Protein AF-A0A8J8GGG6-F1 (afdb_monomer_lite)

Structure (mmCIF, N/CA/C/O backbone):
data_AF-A0A8J8GGG6-F1
#
_entry.id   AF-A0A8J8GGG6-F1
#
loop_
_atom_site.group_PDB
_atom_site.id
_atom_site.type_symbol
_atom_site.label_atom_id
_atom_site.label_alt_id
_atom_site.label_comp_id
_atom_site.label_asym_id
_atom_site.label_entity_id
_atom_site.label_seq_id
_atom_site.pdbx_PDB_ins_code
_atom_site.Cartn_x
_atom_site.Cartn_y
_atom_site.Cartn_z
_atom_site.occupancy
_atom_site.B_iso_or_equiv
_atom_site.auth_seq_id
_atom_site.auth_comp_id
_atom_site.auth_asym_id
_atom_site.auth_atom_id
_atom_site.pdbx_PDB_model_num
ATOM 1 N N . MET A 1 1 ? -9.433 -2.282 13.989 1.00 66.31 1 MET A N 1
ATOM 2 C CA . MET A 1 1 ? -10.758 -2.159 14.651 1.00 66.31 1 MET A CA 1
ATOM 3 C C . MET A 1 1 ? -11.960 -2.396 13.726 1.00 66.31 1 MET A C 1
ATOM 5 O O . MET A 1 1 ? -13.005 -2.768 14.240 1.00 66.31 1 MET A O 1
ATOM 9 N N . GLN A 1 2 ? -11.847 -2.208 12.404 1.00 80.94 2 GLN A N 1
ATOM 10 C CA . GLN A 1 2 ? -12.982 -2.264 11.463 1.0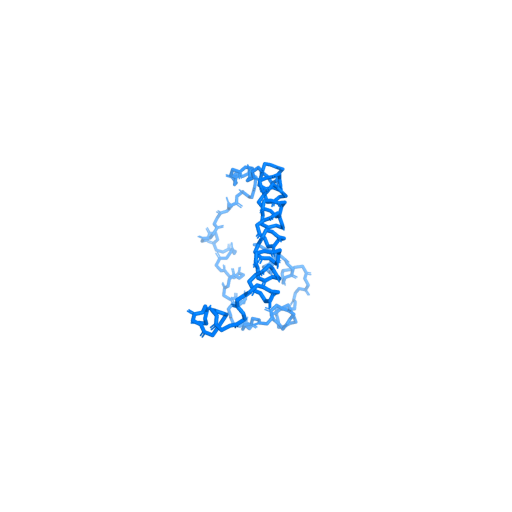0 80.94 2 GLN A CA 1
ATOM 11 C C . GLN A 1 2 ? -13.794 -3.574 11.511 1.00 80.94 2 GLN A C 1
ATOM 13 O O . GLN A 1 2 ? -15.004 -3.522 11.682 1.00 80.94 2 GLN A O 1
ATOM 18 N N . VAL A 1 3 ? -13.132 -4.738 11.485 1.00 84.69 3 VAL A N 1
ATOM 19 C CA . VAL A 1 3 ? -13.795 -6.060 11.539 1.00 84.69 3 VAL A CA 1
ATOM 20 C C . VAL A 1 3 ? -14.621 -6.258 12.819 1.00 84.69 3 VAL A C 1
ATOM 22 O O . VAL A 1 3 ? -15.724 -6.793 12.771 1.00 84.69 3 VAL A O 1
ATOM 25 N N . ILE A 1 4 ? -14.103 -5.817 13.971 1.00 83.50 4 ILE A N 1
ATOM 26 C CA . ILE A 1 4 ? -14.776 -5.956 15.274 1.00 83.50 4 ILE A CA 1
ATOM 27 C C . ILE A 1 4 ? -16.001 -5.033 15.337 1.00 83.50 4 ILE A C 1
ATOM 29 O O . ILE A 1 4 ? -17.076 -5.492 15.717 1.00 83.50 4 ILE A O 1
ATOM 33 N N . LYS A 1 5 ? -15.859 -3.771 14.904 1.00 83.19 5 LYS A N 1
ATOM 34 C CA . LYS A 1 5 ? -16.960 -2.793 14.851 1.00 83.19 5 LYS A CA 1
ATOM 35 C C . LYS A 1 5 ? -18.090 -3.263 13.932 1.00 83.19 5 LYS A C 1
ATOM 37 O O . LYS A 1 5 ? -19.230 -3.363 14.369 1.00 83.19 5 LYS A O 1
ATOM 42 N N . GLU A 1 6 ? -17.757 -3.674 12.710 1.00 85.38 6 GLU A N 1
ATOM 43 C CA . GLU A 1 6 ? -18.733 -4.158 11.726 1.00 85.38 6 GLU A CA 1
ATOM 44 C C . GLU A 1 6 ? -19.466 -5.421 12.212 1.00 85.38 6 GLU A C 1
ATOM 46 O O . GLU A 1 6 ? -20.678 -5.568 12.027 1.00 85.38 6 GLU A O 1
ATOM 51 N N . ALA A 1 7 ? -18.755 -6.335 12.881 1.00 86.81 7 ALA A N 1
ATOM 52 C CA . ALA A 1 7 ? -19.358 -7.529 13.466 1.00 86.81 7 ALA A CA 1
ATOM 53 C C . ALA A 1 7 ? -20.285 -7.215 14.653 1.00 86.81 7 ALA A C 1
ATOM 55 O O . ALA A 1 7 ? -21.279 -7.921 14.834 1.00 86.81 7 ALA A O 1
ATOM 56 N N . GLN A 1 8 ? -19.994 -6.168 15.435 1.00 82.06 8 GLN A N 1
ATOM 57 C CA . GLN A 1 8 ? -20.871 -5.688 16.508 1.00 82.06 8 GLN A CA 1
ATOM 58 C C . GLN A 1 8 ? -22.117 -4.972 15.967 1.00 82.06 8 GLN A C 1
ATOM 60 O O . GLN A 1 8 ? -23.205 -5.218 16.478 1.00 82.06 8 GLN A O 1
ATOM 65 N N . GLU A 1 9 ? -21.979 -4.150 14.923 1.00 84.25 9 GLU A N 1
ATOM 66 C CA . GLU A 1 9 ? -23.090 -3.429 14.277 1.00 84.25 9 GLU A CA 1
ATOM 67 C C . GLU A 1 9 ? -24.042 -4.376 13.536 1.00 84.25 9 GLU A C 1
ATOM 69 O O . GLU A 1 9 ? -25.261 -4.266 13.643 1.00 84.25 9 GLU A O 1
ATOM 74 N N . THR A 1 10 ? -23.492 -5.348 12.805 1.00 84.25 10 THR A N 1
ATOM 75 C CA . THR A 1 10 ? -24.290 -6.279 11.991 1.00 84.25 10 THR A CA 1
ATOM 76 C C . THR A 1 10 ? -24.857 -7.438 12.823 1.00 84.25 10 THR A C 1
ATOM 78 O O . THR A 1 10 ? -25.778 -8.127 12.385 1.00 84.25 10 THR A O 1
ATOM 81 N N . GLY A 1 11 ? -24.259 -7.742 13.982 1.00 81.62 11 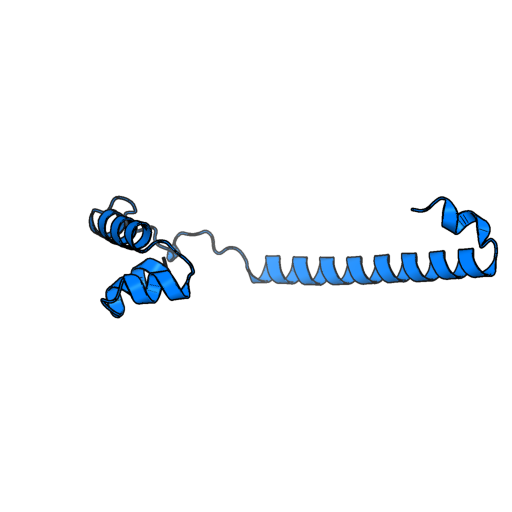GLY A N 1
ATOM 82 C CA . GLY A 1 11 ? -24.586 -8.914 14.808 1.00 81.62 11 GLY A CA 1
ATOM 83 C C . GLY A 1 11 ? -24.293 -10.273 14.147 1.00 81.62 11 GLY A C 1
ATOM 84 O O . GLY A 1 11 ? -24.575 -11.321 14.725 1.00 81.62 11 GLY A O 1
ATOM 85 N N . LYS A 1 12 ? -23.722 -10.286 12.933 1.00 88.69 12 LYS A N 1
ATOM 86 C CA . LYS A 1 12 ? -23.494 -11.482 12.101 1.00 88.69 12 LYS A CA 1
ATOM 87 C C . LYS A 1 12 ? -22.001 -11.765 11.929 1.00 88.69 12 LYS A C 1
ATOM 89 O O . LYS A 1 12 ? -21.423 -11.510 10.874 1.00 88.69 12 LYS A O 1
ATOM 94 N N . ILE A 1 13 ? -21.392 -12.359 12.954 1.00 89.69 13 ILE A N 1
ATOM 95 C CA . ILE A 1 13 ? -19.949 -12.668 13.011 1.00 89.69 13 ILE A CA 1
ATOM 96 C C . ILE A 1 13 ? -19.488 -13.494 11.802 1.00 89.69 13 ILE A C 1
ATOM 98 O O . ILE A 1 13 ? -18.492 -13.161 11.169 1.00 89.69 13 ILE A O 1
ATOM 102 N N . THR A 1 14 ? -20.228 -14.543 11.437 1.00 89.50 14 THR A N 1
ATOM 103 C CA . THR A 1 14 ? -19.864 -15.445 10.331 1.00 89.50 14 THR A CA 1
ATOM 104 C C . THR A 1 14 ? -19.857 -14.744 8.974 1.00 89.50 14 THR A C 1
ATOM 106 O O . THR A 1 14 ? -19.045 -15.076 8.115 1.00 89.50 14 THR A O 1
ATOM 109 N N . LEU A 1 15 ? -20.754 -13.775 8.772 1.00 91.06 15 LEU A N 1
ATOM 110 C CA . LEU A 1 15 ? -20.842 -13.024 7.522 1.00 91.06 15 LEU A CA 1
ATOM 111 C C . LEU A 1 15 ? -19.642 -12.089 7.366 1.00 91.06 15 LEU A C 1
ATOM 113 O O . LEU A 1 15 ? -19.001 -12.082 6.318 1.00 91.06 15 LEU A O 1
ATOM 117 N N . VAL A 1 16 ? -19.326 -11.346 8.427 1.00 91.50 16 VAL A N 1
ATOM 118 C CA . VAL A 1 16 ? -18.164 -10.454 8.457 1.00 91.50 16 VAL A CA 1
ATOM 119 C C . VAL A 1 16 ? -16.883 -11.272 8.302 1.00 91.50 16 VAL A C 1
ATOM 121 O O . VAL A 1 16 ? -16.070 -10.970 7.440 1.00 91.50 16 VAL A O 1
ATOM 124 N N . ALA A 1 17 ? -16.742 -12.381 9.030 1.00 91.19 17 ALA A N 1
ATOM 125 C CA . ALA A 1 17 ? -15.591 -13.269 8.902 1.00 91.19 17 ALA A CA 1
ATOM 126 C C . ALA A 1 17 ? -15.382 -13.750 7.454 1.00 91.19 17 ALA A C 1
ATOM 128 O O . ALA A 1 17 ? -14.276 -13.648 6.942 1.00 91.19 17 ALA A O 1
ATOM 129 N N . ARG A 1 18 ? -16.444 -14.168 6.751 1.00 92.25 18 ARG A N 1
ATOM 130 C CA . ARG A 1 18 ? -16.354 -14.560 5.332 1.00 92.25 18 ARG A CA 1
ATOM 131 C C . ARG A 1 18 ? -15.919 -13.414 4.418 1.00 92.25 18 ARG A C 1
ATOM 133 O O . ARG A 1 18 ? -15.121 -13.652 3.524 1.00 92.25 18 ARG A O 1
ATOM 140 N N . ARG A 1 19 ? -16.418 -12.192 4.639 1.00 90.88 19 ARG A N 1
ATOM 141 C CA . ARG A 1 19 ? -16.066 -11.017 3.820 1.00 90.88 19 ARG A CA 1
ATOM 142 C C . ARG A 1 19 ? -14.579 -10.676 3.899 1.00 90.88 19 ARG A C 1
ATOM 144 O O . ARG A 1 19 ? -14.005 -10.268 2.901 1.00 90.88 19 ARG A O 1
ATOM 151 N N . TYR A 1 20 ? -13.987 -10.832 5.078 1.00 89.62 20 TYR A N 1
ATOM 152 C CA . TYR A 1 20 ? -12.568 -10.564 5.310 1.00 89.62 20 TYR A CA 1
ATOM 153 C C . TYR A 1 20 ? -11.695 -11.828 5.205 1.00 89.62 20 TYR A C 1
ATOM 155 O O . TYR A 1 20 ? -10.526 -11.774 5.566 1.00 89.62 20 TYR A O 1
ATOM 163 N N . GLU A 1 21 ? -12.253 -12.961 4.754 1.00 91.56 21 GLU A N 1
ATOM 164 C CA . GLU A 1 21 ? -11.559 -14.259 4.655 1.00 91.56 21 GLU A CA 1
ATOM 165 C C . GLU A 1 21 ? -10.937 -14.739 5.983 1.00 91.56 21 GLU A C 1
ATOM 167 O O . GLU A 1 21 ? -9.895 -15.388 6.039 1.00 91.56 21 GLU A O 1
ATOM 172 N N . LEU A 1 22 ? -11.607 -14.432 7.093 1.00 91.56 22 LEU A N 1
ATOM 173 C CA . LEU A 1 22 ? -11.187 -14.763 8.449 1.00 91.56 22 LEU A CA 1
ATOM 174 C C . LEU A 1 22 ? -11.950 -15.966 9.005 1.00 91.56 22 LEU A C 1
ATOM 176 O O . LEU A 1 22 ? -13.098 -16.244 8.654 1.00 91.56 22 LEU A O 1
ATOM 180 N N . ASN A 1 23 ? -11.340 -16.642 9.979 1.00 91.50 23 ASN A N 1
ATOM 181 C CA . ASN A 1 23 ? -12.021 -17.676 10.749 1.00 91.50 23 ASN A CA 1
ATOM 182 C C . ASN A 1 23 ? -13.059 -17.037 11.707 1.00 91.50 23 ASN A C 1
ATOM 184 O O . ASN A 1 23 ? -12.678 -16.211 12.543 1.00 91.50 23 ASN A O 1
ATOM 188 N N . PRO A 1 24 ? -14.348 -17.434 11.669 1.00 90.38 24 PRO A N 1
ATOM 189 C CA . PRO A 1 24 ? -15.382 -16.893 12.558 1.00 90.38 24 PRO A CA 1
ATOM 190 C C . PRO A 1 24 ? -15.056 -17.003 14.054 1.00 90.38 24 PRO A C 1
ATOM 192 O O . PRO A 1 24 ? -15.400 -16.104 14.822 1.00 90.38 24 PRO A O 1
ATOM 195 N N . ASN A 1 25 ? -14.348 -18.059 14.470 1.00 92.25 25 ASN A N 1
ATOM 196 C CA . ASN A 1 25 ? -13.943 -18.251 15.865 1.00 92.25 25 ASN A CA 1
ATOM 197 C C . ASN A 1 25 ? -12.925 -17.194 16.315 1.00 92.25 25 ASN A C 1
ATOM 199 O O . ASN A 1 25 ? -12.967 -16.751 17.462 1.00 92.25 25 ASN A O 1
ATOM 203 N N . MET A 1 26 ? -12.047 -16.752 15.407 1.00 91.50 26 MET A N 1
ATOM 204 C CA . MET A 1 26 ? -11.091 -15.673 15.673 1.00 91.50 26 MET A CA 1
ATOM 205 C C . MET A 1 26 ? -11.820 -14.349 15.881 1.00 91.50 26 MET A C 1
ATOM 207 O O . MET A 1 26 ? -11.574 -13.662 16.867 1.00 91.50 26 MET A O 1
ATOM 211 N N . VAL A 1 27 ? -12.782 -14.033 15.009 1.00 89.12 27 VAL A N 1
ATOM 212 C CA . VAL A 1 27 ? -13.578 -12.803 15.119 1.00 89.12 27 VAL A CA 1
ATOM 213 C C . VAL A 1 27 ? -14.396 -12.797 16.415 1.00 89.12 27 VAL A C 1
ATOM 215 O O . VAL A 1 27 ? -14.400 -11.800 17.133 1.00 89.12 27 VAL A O 1
ATOM 218 N N . GLY A 1 28 ? -15.028 -13.921 16.771 1.00 88.50 28 GLY A N 1
ATOM 219 C CA . GLY A 1 28 ? -15.757 -14.059 18.035 1.00 88.50 28 GLY A CA 1
ATOM 220 C C . GLY A 1 28 ? -14.864 -13.888 19.268 1.00 88.50 28 GLY A C 1
ATOM 221 O O . GLY A 1 28 ? -15.246 -13.203 20.220 1.00 88.50 28 GLY A O 1
ATOM 222 N N . ARG A 1 29 ? -13.651 -14.454 19.234 1.00 89.88 29 ARG A N 1
ATOM 223 C CA . ARG A 1 29 ? -12.647 -14.264 20.286 1.00 89.88 29 ARG A CA 1
ATOM 224 C C . ARG A 1 29 ? -12.227 -12.798 20.405 1.00 89.88 29 ARG A C 1
ATOM 226 O O . ARG A 1 29 ? -12.246 -12.273 21.513 1.00 89.88 29 ARG A O 1
ATOM 233 N N . TRP A 1 30 ? -11.926 -12.129 19.295 1.00 89.00 30 TRP A N 1
ATOM 234 C CA . TRP A 1 30 ? -11.527 -10.720 19.298 1.00 89.00 30 TRP A CA 1
ATOM 235 C C . TRP A 1 30 ? -12.628 -9.788 19.797 1.00 89.00 30 TRP A C 1
ATOM 237 O O . TRP A 1 30 ? -12.333 -8.845 20.521 1.00 89.00 30 TRP A O 1
ATOM 247 N N . ILE A 1 31 ? -13.898 -10.059 19.475 1.00 86.12 31 ILE A N 1
ATOM 248 C CA . ILE A 1 31 ? -15.033 -9.300 20.025 1.00 86.12 31 ILE A CA 1
ATOM 249 C C . ILE A 1 31 ? -15.097 -9.453 21.549 1.00 86.12 31 ILE A C 1
ATOM 251 O O . ILE A 1 31 ? -15.335 -8.469 22.246 1.00 86.12 31 ILE A O 1
ATOM 255 N N . ARG A 1 32 ? -14.888 -10.668 22.077 1.00 87.00 32 ARG A N 1
ATOM 256 C CA . ARG A 1 32 ? -14.858 -10.909 23.527 1.00 87.00 32 ARG A CA 1
ATOM 257 C C . ARG A 1 32 ? -13.682 -10.186 24.180 1.00 87.00 32 ARG A C 1
ATOM 259 O O . ARG A 1 32 ? -13.893 -9.419 25.104 1.00 87.00 32 ARG A O 1
ATOM 266 N N . GLU A 1 33 ? -12.475 -10.360 23.652 1.00 84.75 33 GLU A N 1
ATOM 267 C CA . GLU A 1 33 ? -11.270 -9.705 24.176 1.00 84.75 33 GLU A CA 1
ATOM 268 C C . GLU A 1 33 ? -11.349 -8.167 24.076 1.00 84.75 33 GLU A C 1
ATOM 270 O O . GLU A 1 33 ? -10.807 -7.465 24.927 1.00 84.75 33 GLU A O 1
ATOM 275 N N . TYR A 1 34 ? -12.065 -7.634 23.081 1.00 82.12 34 TYR A N 1
ATOM 276 C CA . TYR A 1 34 ? -12.358 -6.205 22.969 1.00 82.12 34 TYR A CA 1
ATOM 277 C C . TYR A 1 34 ? -13.353 -5.724 24.039 1.00 82.12 34 TYR A C 1
ATOM 279 O O . TYR A 1 34 ? -13.117 -4.692 24.663 1.00 82.12 34 TYR A O 1
ATOM 287 N N . LYS A 1 35 ? -14.429 -6.482 24.302 1.00 81.00 35 LYS A N 1
ATOM 288 C CA . LYS A 1 35 ? -15.402 -6.182 25.374 1.00 81.00 35 LYS A CA 1
ATOM 289 C C . LYS A 1 35 ? -14.804 -6.295 26.774 1.00 81.00 35 LYS A C 1
ATOM 291 O O . LYS A 1 35 ? -15.139 -5.489 27.632 1.00 81.00 35 LYS A O 1
ATOM 296 N N . ASP A 1 36 ? -13.902 -7.249 26.977 1.00 82.94 36 ASP A N 1
ATOM 297 C CA . ASP A 1 36 ? -13.210 -7.472 28.249 1.00 82.94 36 ASP A CA 1
ATOM 298 C C . ASP A 1 36 ? -12.161 -6.380 28.547 1.00 82.94 36 ASP A C 1
ATOM 300 O O . ASP A 1 36 ? -11.409 -6.487 29.512 1.00 82.94 36 ASP A O 1
ATOM 304 N N . GLY A 1 37 ? -12.057 -5.340 27.706 1.00 70.62 37 GLY A N 1
ATOM 305 C CA . GLY A 1 37 ? -11.105 -4.243 27.890 1.00 70.62 37 GLY A CA 1
ATOM 306 C C . GLY A 1 37 ? -9.645 -4.673 27.741 1.00 70.62 37 GLY A C 1
ATOM 307 O O . GLY A 1 37 ? -8.739 -3.905 28.053 1.00 70.62 37 GLY A O 1
ATOM 308 N N . LYS A 1 38 ? -9.395 -5.889 27.237 1.00 67.06 38 LYS A N 1
ATOM 309 C CA . LYS A 1 38 ? -8.052 -6.450 27.034 1.00 67.06 38 LYS A CA 1
ATOM 310 C C . LYS A 1 38 ? -7.267 -5.683 25.970 1.00 67.06 38 LYS A C 1
ATOM 312 O O . LYS A 1 38 ? -6.046 -5.602 26.032 1.00 67.06 38 LYS A O 1
ATOM 317 N N . TYR A 1 39 ? -7.996 -5.092 25.026 1.00 63.66 39 TYR A N 1
ATOM 318 C CA . TYR A 1 39 ? -7.514 -4.104 24.059 1.00 63.66 39 TYR A CA 1
ATOM 319 C C . TYR A 1 39 ? -8.078 -2.717 24.390 1.00 63.66 39 TYR A C 1
ATOM 321 O O . TYR A 1 39 ? -8.556 -2.012 23.498 1.00 63.66 39 TYR A O 1
ATOM 329 N N . GLY A 1 40 ? -8.114 -2.400 25.692 1.00 51.66 40 GLY A N 1
ATOM 330 C CA . GLY A 1 40 ? -8.698 -1.197 26.269 1.00 51.66 40 GLY A CA 1
ATOM 331 C C . GLY A 1 40 ? -8.331 0.029 25.461 1.00 51.66 40 GLY A C 1
ATOM 332 O O . GLY A 1 40 ? -7.168 0.181 25.107 1.00 51.66 40 GLY A O 1
ATOM 333 N N . ASN A 1 41 ? -9.363 0.811 25.134 1.00 54.78 41 ASN A N 1
ATOM 334 C CA . ASN A 1 41 ? -9.338 2.089 24.433 1.00 54.78 41 ASN A CA 1
ATOM 335 C C . ASN A 1 41 ? -7.975 2.415 23.801 1.00 54.78 41 ASN A C 1
ATOM 337 O O . ASN A 1 41 ? -7.274 3.325 24.236 1.00 54.78 41 ASN A O 1
ATOM 341 N N . LEU A 1 42 ? -7.581 1.652 22.774 1.00 53.88 42 LEU A N 1
ATOM 342 C CA . LEU A 1 42 ? -6.642 2.175 21.797 1.00 53.88 42 LEU A CA 1
ATOM 343 C C . LEU A 1 42 ? -7.430 3.276 21.110 1.00 53.88 42 LEU A C 1
ATOM 345 O O . LEU A 1 42 ? -8.122 3.029 20.118 1.00 53.88 42 LEU A O 1
ATOM 349 N N . ASP A 1 43 ? -7.404 4.458 21.724 1.00 51.91 43 ASP A N 1
ATOM 350 C CA . ASP A 1 43 ? -7.791 5.693 21.092 1.00 51.91 43 ASP A CA 1
ATOM 351 C C . ASP A 1 43 ? -7.027 5.691 19.776 1.00 51.91 43 ASP A C 1
ATOM 353 O O . ASP A 1 43 ? -5.820 5.903 19.716 1.00 51.91 43 ASP A O 1
ATOM 357 N N . VAL A 1 44 ? -7.739 5.393 18.694 1.00 53.47 44 VAL A N 1
ATOM 358 C CA . VAL A 1 44 ? -7.237 5.588 17.333 1.00 53.47 44 VAL A CA 1
ATOM 359 C C . VAL A 1 44 ? -6.853 7.067 17.151 1.00 53.47 44 VAL A C 1
ATOM 361 O O . VAL A 1 44 ? -6.048 7.380 16.287 1.00 53.47 44 VAL A O 1
ATOM 364 N N . ALA A 1 45 ? -7.363 7.950 18.020 1.00 52.94 45 ALA A N 1
ATOM 365 C CA . ALA A 1 45 ? -6.958 9.342 18.181 1.00 52.94 45 ALA A CA 1
ATOM 366 C C . ALA A 1 45 ? -5.544 9.548 18.772 1.00 52.94 45 ALA A C 1
ATOM 368 O O . ALA A 1 45 ? -5.016 10.648 18.673 1.00 52.94 45 ALA A O 1
ATOM 369 N N . GLY A 1 46 ? -4.946 8.528 19.396 1.00 48.44 46 GLY A N 1
ATOM 370 C CA . GLY A 1 46 ? -3.595 8.545 19.967 1.00 48.44 46 GLY A CA 1
ATOM 371 C C . GLY A 1 46 ? -2.567 7.742 19.166 1.00 48.44 46 GLY A C 1
ATOM 372 O O . GLY A 1 46 ? -1.406 7.667 19.569 1.00 48.44 46 GLY A O 1
ATOM 373 N N . LEU A 1 47 ? -2.959 7.147 18.031 1.00 55.38 47 LEU A N 1
ATOM 374 C CA . LEU A 1 47 ? -1.964 6.795 17.022 1.00 55.38 47 LEU A CA 1
ATOM 375 C C . LEU A 1 47 ? -1.293 8.113 16.616 1.00 55.38 47 LEU A C 1
ATOM 377 O O . LEU A 1 47 ? -2.029 9.071 16.362 1.00 55.38 47 LEU A O 1
ATOM 381 N N . PRO A 1 48 ? 0.055 8.206 16.582 1.00 55.34 48 PRO A N 1
ATOM 382 C CA . PRO A 1 48 ? 0.680 9.360 15.952 1.00 55.34 48 PRO A CA 1
ATOM 383 C C . PRO A 1 48 ? 0.017 9.482 14.588 1.00 55.34 48 PRO A C 1
ATOM 385 O O . PRO A 1 48 ? -0.116 8.456 13.913 1.00 55.34 48 PRO A O 1
ATOM 388 N N . ASP A 1 49 ? -0.495 10.674 14.266 1.00 58.59 49 ASP A N 1
ATOM 389 C CA . ASP A 1 49 ? -1.021 10.987 12.943 1.00 58.59 49 ASP A CA 1
ATOM 390 C C . ASP A 1 49 ? 0.088 10.580 11.984 1.00 58.59 49 ASP A C 1
ATOM 392 O O . ASP A 1 49 ? 1.124 11.237 11.886 1.00 58.59 49 ASP A O 1
ATOM 396 N N . LEU A 1 50 ? -0.035 9.365 11.451 1.00 62.44 50 LEU A N 1
ATOM 397 C CA . LEU A 1 50 ? 0.931 8.799 10.541 1.00 62.44 50 LEU A CA 1
ATOM 398 C C . LEU A 1 50 ? 0.804 9.776 9.397 1.00 62.44 50 LEU A C 1
ATOM 400 O O . LEU A 1 50 ? -0.280 9.793 8.821 1.00 62.44 50 LEU A O 1
ATOM 404 N N . ASP A 1 51 ? 1.782 10.664 9.192 1.00 73.56 51 ASP A N 1
ATOM 405 C CA . ASP A 1 51 ? 1.599 11.811 8.307 1.00 73.56 51 ASP A CA 1
ATOM 406 C C . ASP A 1 51 ? 1.417 11.274 6.890 1.00 73.56 51 ASP A C 1
ATOM 408 O O . ASP A 1 51 ? 2.342 11.055 6.111 1.00 73.56 51 ASP A O 1
ATOM 412 N N . THR A 1 52 ? 0.166 10.945 6.592 1.00 78.00 52 THR A N 1
ATOM 413 C CA . THR A 1 52 ? -0.241 10.200 5.414 1.00 78.00 52 THR A CA 1
ATOM 414 C C . THR A 1 52 ? 0.014 11.056 4.191 1.00 78.00 52 THR A C 1
ATOM 416 O O . THR A 1 52 ? 0.202 10.520 3.103 1.00 78.00 52 THR A O 1
ATOM 419 N N . LYS A 1 53 ? 0.087 12.382 4.372 1.00 80.94 53 LYS A N 1
ATOM 420 C CA . LYS A 1 53 ? 0.468 13.331 3.337 1.00 80.94 53 LYS A CA 1
ATOM 421 C C . LYS A 1 53 ? 1.966 13.287 3.084 1.00 80.94 53 LYS A C 1
ATOM 423 O O . LYS A 1 53 ? 2.349 13.274 1.918 1.00 80.94 53 LYS A O 1
ATOM 428 N N . GLU A 1 54 ? 2.807 13.256 4.114 1.00 84.19 54 GLU A N 1
ATOM 429 C CA . GLU A 1 54 ? 4.255 13.076 3.936 1.00 84.19 54 GLU A CA 1
ATOM 430 C C . GLU A 1 54 ? 4.585 11.713 3.325 1.00 84.19 54 GLU A C 1
ATOM 432 O O . GLU A 1 54 ? 5.282 11.657 2.313 1.00 84.19 54 GLU A O 1
ATOM 437 N N . LEU A 1 55 ? 3.982 10.635 3.827 1.00 86.94 55 LEU A N 1
ATOM 438 C CA . LEU A 1 55 ? 4.139 9.291 3.265 1.00 86.94 55 LEU A CA 1
ATOM 439 C C . LEU A 1 55 ? 3.623 9.189 1.825 1.00 86.94 55 LEU A C 1
ATOM 441 O O . LEU A 1 55 ? 4.223 8.496 1.001 1.00 86.94 55 LEU A O 1
ATOM 445 N N . ALA A 1 56 ? 2.522 9.866 1.488 1.00 87.25 56 ALA A N 1
ATOM 446 C CA . ALA A 1 56 ? 2.033 9.922 0.112 1.00 87.25 56 ALA A CA 1
ATOM 447 C C . ALA A 1 56 ? 2.996 10.701 -0.793 1.00 87.25 56 ALA A C 1
ATOM 449 O O . ALA A 1 56 ? 3.305 10.240 -1.889 1.00 87.25 56 ALA A O 1
ATOM 450 N N . LYS A 1 57 ? 3.516 11.848 -0.334 1.00 92.81 57 LYS A N 1
ATOM 451 C CA . LYS A 1 57 ? 4.516 12.634 -1.074 1.00 92.81 57 LYS A CA 1
ATOM 452 C C . LYS A 1 57 ? 5.797 11.841 -1.308 1.00 92.81 57 LYS A C 1
ATOM 454 O O . LYS A 1 57 ? 6.330 11.864 -2.415 1.00 92.81 57 LYS A O 1
ATOM 459 N N . GLU A 1 58 ? 6.285 11.140 -0.290 1.00 93.69 58 GLU A N 1
ATOM 460 C CA . GLU A 1 58 ? 7.475 10.303 -0.407 1.00 93.69 58 GLU A CA 1
ATOM 461 C C . GLU A 1 58 ? 7.239 9.149 -1.386 1.00 93.69 58 GLU A C 1
ATOM 463 O O . GLU A 1 58 ? 8.061 8.926 -2.272 1.00 93.69 58 GLU A O 1
ATOM 468 N N . ASN A 1 59 ? 6.076 8.496 -1.330 1.00 95.88 59 ASN A N 1
ATOM 469 C CA . ASN A 1 59 ? 5.701 7.479 -2.311 1.00 95.88 59 ASN A CA 1
ATOM 470 C C . ASN A 1 59 ? 5.654 8.016 -3.745 1.00 95.88 59 ASN A C 1
ATOM 472 O O . ASN A 1 59 ? 6.193 7.378 -4.645 1.00 95.88 59 ASN A O 1
ATOM 476 N N . GLU A 1 60 ? 5.038 9.174 -3.984 1.00 96.25 60 GLU A N 1
ATOM 477 C CA . GLU A 1 60 ? 4.994 9.767 -5.328 1.00 96.25 60 GLU A CA 1
ATOM 478 C C . GLU A 1 60 ? 6.396 10.130 -5.837 1.00 96.25 60 GLU A C 1
ATOM 480 O O . GLU A 1 60 ? 6.733 9.872 -6.998 1.00 96.25 60 GLU A O 1
ATOM 485 N N . LYS A 1 61 ? 7.265 10.638 -4.955 1.00 96.81 61 LYS A N 1
ATOM 486 C CA . LYS A 1 61 ? 8.670 10.898 -5.285 1.00 96.81 61 LYS A CA 1
ATOM 487 C C . LYS A 1 61 ? 9.410 9.608 -5.648 1.00 96.81 61 LYS A C 1
ATOM 489 O O . LYS A 1 61 ? 10.124 9.575 -6.648 1.00 96.81 61 LYS A O 1
ATOM 494 N N . LEU A 1 62 ? 9.226 8.546 -4.864 1.00 97.69 62 LEU A N 1
ATOM 495 C CA . LEU A 1 62 ? 9.855 7.247 -5.106 1.00 97.69 62 LEU A CA 1
ATOM 496 C C . LEU A 1 62 ? 9.370 6.612 -6.413 1.00 97.69 62 LEU A C 1
ATOM 498 O O . LEU A 1 62 ? 10.191 6.117 -7.179 1.00 97.69 62 LEU A O 1
ATOM 502 N N . LYS A 1 63 ? 8.068 6.680 -6.715 1.00 97.31 63 LYS A N 1
ATOM 503 C CA . LYS A 1 63 ? 7.512 6.210 -7.995 1.00 97.31 63 LYS A CA 1
ATOM 504 C C . LYS A 1 63 ? 8.101 6.961 -9.185 1.00 97.31 63 LYS A C 1
ATOM 506 O O . LYS A 1 63 ? 8.430 6.334 -10.188 1.00 97.31 63 LYS A O 1
ATOM 511 N N . THR A 1 64 ? 8.259 8.279 -9.066 1.00 97.38 64 THR A N 1
ATOM 512 C CA . THR A 1 64 ? 8.874 9.105 -10.117 1.00 97.38 64 THR A CA 1
ATOM 513 C C . THR A 1 64 ? 10.317 8.669 -10.375 1.00 97.38 64 THR A C 1
ATOM 515 O O . THR A 1 64 ? 10.661 8.336 -11.506 1.00 97.38 64 THR A O 1
ATOM 518 N N . LEU A 1 65 ? 11.133 8.570 -9.318 1.00 97.50 65 LEU A N 1
ATOM 519 C CA . LEU A 1 65 ? 12.528 8.120 -9.423 1.00 97.50 65 LEU A CA 1
ATOM 520 C C . LEU A 1 65 ? 12.642 6.701 -9.993 1.00 97.50 65 LEU A C 1
ATOM 522 O O . LEU A 1 65 ? 13.543 6.419 -10.781 1.00 97.50 65 LEU A O 1
ATOM 526 N N . LEU A 1 66 ? 11.730 5.805 -9.608 1.00 97.56 66 LEU A N 1
ATOM 527 C CA . LEU A 1 66 ? 11.687 4.445 -10.136 1.00 97.56 66 LEU A CA 1
ATOM 528 C C . LEU A 1 66 ? 11.406 4.447 -11.644 1.00 97.56 66 LEU A C 1
ATOM 530 O O . LEU A 1 66 ? 12.130 3.799 -12.393 1.00 97.56 66 LEU A O 1
ATOM 534 N N . GLY A 1 67 ? 10.421 5.229 -12.097 1.00 97.12 67 GLY A N 1
ATOM 535 C CA . GLY A 1 67 ? 10.101 5.364 -13.519 1.00 97.12 67 GLY A CA 1
ATOM 536 C C . GLY A 1 67 ? 11.262 5.925 -14.346 1.00 97.12 67 GLY A C 1
ATOM 537 O O . GLY A 1 67 ? 11.541 5.426 -15.436 1.00 97.12 67 GLY A O 1
ATOM 538 N N . GLU A 1 68 ? 11.988 6.913 -13.818 1.00 96.88 68 GLU A N 1
ATOM 539 C CA . GLU A 1 68 ? 13.203 7.443 -14.453 1.00 96.88 68 GLU A CA 1
ATOM 540 C C . GLU A 1 68 ? 14.291 6.368 -14.586 1.00 96.88 68 GLU A C 1
ATOM 542 O O . GLU A 1 68 ? 14.916 6.241 -15.642 1.00 96.88 68 GLU A O 1
ATOM 547 N N . LYS A 1 69 ? 14.491 5.554 -13.542 1.00 97.38 69 LYS A N 1
ATOM 548 C CA . LYS A 1 69 ? 15.468 4.457 -13.555 1.00 97.38 69 LYS A CA 1
ATOM 549 C C . LYS A 1 69 ? 15.077 3.336 -14.510 1.00 97.38 69 LYS A C 1
ATOM 551 O O . LYS A 1 69 ? 15.939 2.836 -15.233 1.00 97.38 69 LYS A O 1
ATOM 556 N N . ASP A 1 70 ? 13.801 2.976 -14.572 1.00 96.50 70 ASP A N 1
ATOM 557 C CA . ASP A 1 70 ? 13.301 1.988 -15.529 1.00 96.50 70 ASP A CA 1
ATOM 558 C C . ASP A 1 70 ? 13.461 2.471 -16.978 1.00 96.50 70 ASP A C 1
ATOM 560 O O . ASP A 1 70 ? 13.855 1.690 -17.850 1.00 96.50 70 ASP A O 1
ATOM 564 N N . LEU A 1 71 ? 13.236 3.765 -17.237 1.00 97.44 71 LEU A N 1
ATOM 565 C CA . LEU A 1 71 ? 13.481 4.373 -18.545 1.00 97.44 71 LEU A CA 1
ATOM 566 C C . LEU A 1 71 ? 14.972 4.340 -18.912 1.00 97.44 71 LEU A C 1
ATOM 568 O O . LEU A 1 71 ? 15.323 3.943 -20.024 1.00 97.44 71 LEU A O 1
ATOM 572 N N . GLU A 1 72 ? 15.852 4.720 -17.982 1.00 96.56 72 GLU A N 1
ATOM 573 C CA . GLU A 1 72 ? 17.307 4.661 -18.164 1.00 96.56 72 GLU A CA 1
ATOM 574 C C . GLU A 1 72 ? 17.753 3.231 -18.512 1.00 96.56 72 GLU A C 1
ATOM 576 O O . GLU A 1 72 ? 18.455 3.013 -19.502 1.00 96.56 72 GLU A O 1
ATOM 581 N N . ILE A 1 73 ? 17.267 2.233 -17.767 1.00 96.38 73 ILE A N 1
ATOM 582 C CA . ILE A 1 73 ? 17.535 0.813 -18.027 1.00 96.38 73 ILE A CA 1
ATOM 583 C C . ILE A 1 73 ? 17.021 0.394 -19.409 1.00 96.38 73 ILE A C 1
ATOM 585 O O . ILE A 1 73 ? 17.727 -0.320 -20.127 1.00 96.38 73 ILE A O 1
ATOM 589 N N . ALA A 1 74 ? 15.817 0.816 -19.801 1.00 94.75 74 ALA A N 1
ATOM 590 C CA . ALA A 1 74 ? 15.249 0.492 -21.107 1.00 94.75 74 ALA A CA 1
ATOM 591 C C . ALA A 1 74 ? 16.111 1.050 -22.250 1.00 94.75 74 ALA A C 1
ATOM 593 O O . ALA A 1 74 ? 16.465 0.311 -23.171 1.00 94.75 74 ALA A O 1
ATOM 594 N N . ILE A 1 75 ? 16.529 2.315 -22.148 1.00 95.56 75 ILE A N 1
ATOM 595 C CA . ILE A 1 75 ? 17.409 2.960 -23.130 1.00 95.56 75 ILE A CA 1
ATOM 596 C C . ILE A 1 75 ? 18.758 2.241 -23.200 1.00 95.56 75 ILE A C 1
ATOM 598 O O . ILE A 1 75 ? 19.231 1.924 -24.293 1.00 95.56 75 ILE A O 1
ATOM 602 N N . LEU A 1 76 ? 19.379 1.943 -22.055 1.00 94.00 76 LEU A N 1
ATOM 603 C CA . LEU A 1 76 ? 20.660 1.235 -22.011 1.00 94.00 76 LEU A CA 1
ATOM 604 C C . LEU A 1 76 ? 20.554 -0.158 -22.640 1.00 94.00 76 LEU A C 1
ATOM 606 O O . LEU A 1 76 ? 21.408 -0.541 -23.443 1.00 94.00 76 LEU A O 1
ATOM 610 N N . ARG A 1 77 ? 19.482 -0.902 -22.347 1.00 91.7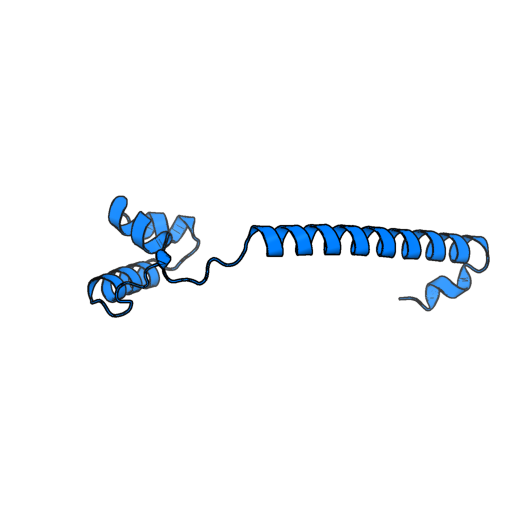5 77 ARG A N 1
ATOM 611 C CA . ARG A 1 77 ? 19.212 -2.207 -22.971 1.00 91.75 77 ARG A CA 1
ATOM 612 C C . ARG A 1 77 ? 19.052 -2.088 -24.484 1.00 91.75 77 ARG A C 1
ATOM 614 O O . ARG A 1 77 ? 19.632 -2.896 -25.210 1.00 91.75 77 ARG A O 1
ATOM 621 N N . ASP A 1 78 ? 18.341 -1.074 -24.967 1.00 92.56 78 ASP A N 1
ATOM 622 C CA . ASP A 1 78 ? 18.171 -0.819 -26.400 1.00 92.56 78 ASP A CA 1
ATOM 623 C C . ASP A 1 78 ? 19.483 -0.431 -27.092 1.00 92.56 78 ASP A C 1
ATOM 625 O O . ASP A 1 78 ? 19.764 -0.892 -28.204 1.00 92.56 78 ASP A O 1
ATOM 629 N N . LEU A 1 79 ? 20.329 0.369 -26.439 1.00 93.69 79 LEU A N 1
ATOM 630 C CA . LEU A 1 79 ? 21.656 0.716 -26.947 1.00 93.69 79 LEU A CA 1
ATOM 631 C C . LEU A 1 79 ? 22.554 -0.518 -27.057 1.00 93.69 79 LEU A C 1
ATOM 633 O O . LEU A 1 79 ? 23.180 -0.729 -28.100 1.00 93.69 79 LEU A O 1
ATOM 637 N N .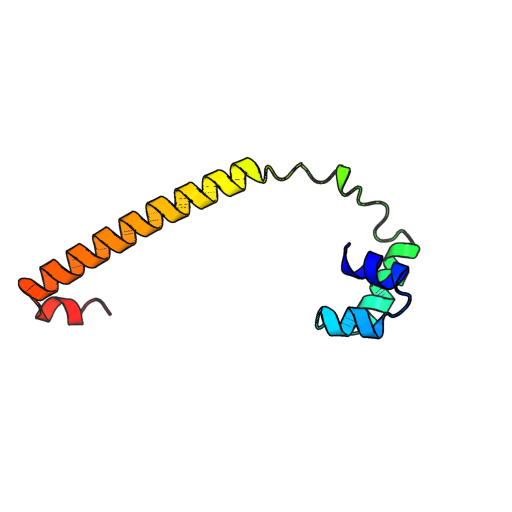 ILE A 1 80 ? 22.577 -1.369 -26.026 1.00 91.62 80 ILE A N 1
ATOM 638 C CA . ILE 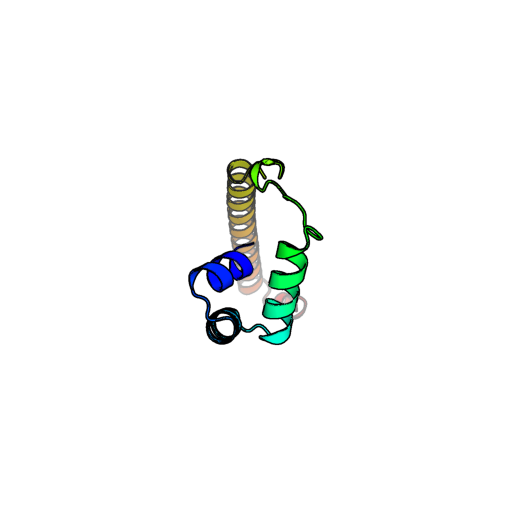A 1 80 ? 23.318 -2.635 -26.055 1.00 91.62 80 ILE A CA 1
ATOM 639 C C . ILE A 1 80 ? 22.764 -3.537 -27.160 1.00 91.62 80 ILE A C 1
ATOM 641 O O . ILE A 1 80 ? 23.542 -4.091 -27.932 1.00 91.62 80 ILE A O 1
ATOM 645 N N . LYS A 1 81 ? 21.438 -3.641 -27.307 1.00 90.50 81 LYS A N 1
ATOM 646 C CA . LYS A 1 81 ? 20.804 -4.424 -28.377 1.00 90.50 81 LYS A CA 1
ATOM 647 C C . LYS A 1 81 ? 21.252 -3.968 -29.767 1.00 90.50 81 LYS A C 1
ATOM 649 O O . LYS A 1 81 ? 21.506 -4.810 -30.624 1.00 90.50 81 LYS A O 1
ATOM 654 N N . LYS A 1 82 ? 21.368 -2.653 -29.985 1.00 90.44 82 LYS A N 1
ATOM 655 C CA . LYS A 1 82 ? 21.806 -2.066 -31.262 1.00 90.44 82 LYS A CA 1
ATOM 656 C C . LYS A 1 82 ? 23.304 -2.233 -31.523 1.00 90.44 82 LYS A C 1
ATOM 658 O O . LYS A 1 82 ? 23.687 -2.418 -32.672 1.00 90.44 82 LYS A O 1
ATOM 663 N N . LYS A 1 83 ? 24.153 -2.111 -30.496 1.00 89.81 83 LYS A N 1
ATOM 664 C CA . LYS A 1 83 ? 25.619 -2.085 -30.655 1.00 89.81 83 LYS A CA 1
ATOM 665 C C . LYS A 1 83 ? 26.272 -3.447 -30.438 1.00 89.81 83 LYS A C 1
ATOM 667 O O . LYS A 1 83 ? 27.088 -3.853 -31.252 1.00 89.81 83 LYS A O 1
ATOM 672 N N . ASN A 1 84 ? 25.909 -4.143 -29.364 1.00 88.44 84 ASN A N 1
ATOM 673 C CA . ASN A 1 84 ? 26.570 -5.358 -28.885 1.00 88.44 84 ASN A CA 1
ATOM 674 C C . ASN A 1 84 ? 25.541 -6.373 -28.340 1.00 88.44 84 ASN A C 1
ATOM 676 O O . ASN A 1 84 ? 25.495 -6.634 -27.134 1.00 88.44 84 ASN A O 1
ATOM 680 N N . PRO A 1 85 ? 24.712 -6.985 -29.206 1.00 84.94 85 PRO A N 1
ATOM 681 C CA . PRO A 1 85 ? 23.590 -7.831 -28.784 1.00 84.94 85 PRO A CA 1
ATOM 682 C C . PRO A 1 85 ? 24.008 -9.085 -27.998 1.00 84.94 85 PRO A C 1
ATOM 684 O O . PRO A 1 85 ? 23.208 -9.645 -27.251 1.00 84.94 85 PRO A O 1
ATOM 687 N N . HIS A 1 86 ? 25.262 -9.525 -28.129 1.00 85.62 86 HIS A N 1
ATOM 688 C CA . HIS A 1 86 ? 25.811 -10.663 -27.391 1.00 85.62 86 HIS A CA 1
ATOM 689 C C . HIS A 1 86 ? 25.974 -10.384 -25.885 1.00 85.62 86 HIS A C 1
ATOM 691 O O . HIS A 1 86 ? 25.883 -11.322 -25.097 1.00 85.62 86 HIS A O 1
ATOM 697 N N . LEU A 1 87 ? 26.130 -9.119 -25.469 1.00 85.25 87 LEU A N 1
ATOM 698 C CA . LEU A 1 87 ? 26.281 -8.743 -24.056 1.00 85.25 87 LEU A CA 1
ATOM 699 C C . LEU A 1 87 ? 24.980 -8.897 -23.252 1.00 85.25 87 LEU A C 1
ATOM 701 O O . LEU A 1 87 ? 25.033 -9.132 -22.050 1.00 85.25 87 LEU A O 1
ATOM 705 N N . LEU A 1 88 ? 23.810 -8.850 -23.904 1.00 77.88 88 LEU A N 1
ATOM 706 C CA . LEU A 1 88 ? 22.510 -9.032 -23.239 1.00 77.88 88 LEU A CA 1
ATOM 707 C C . LEU A 1 88 ? 22.323 -10.434 -22.644 1.00 77.88 88 LEU A C 1
ATOM 709 O O . LEU A 1 88 ? 21.530 -10.604 -21.723 1.00 77.88 88 LEU A O 1
ATOM 713 N N . LYS A 1 89 ? 23.043 -11.442 -23.153 1.00 76.06 89 LYS A N 1
ATOM 714 C CA . LYS A 1 89 ? 22.968 -12.820 -22.642 1.00 76.06 89 LYS A CA 1
ATOM 715 C C . LYS A 1 89 ? 23.563 -12.964 -21.239 1.00 76.06 89 LYS A C 1
ATOM 717 O O . LYS A 1 89 ? 23.168 -13.879 -20.528 1.00 76.06 89 LYS A O 1
ATOM 722 N N . ASN A 1 90 ? 24.457 -12.052 -20.851 1.00 70.56 90 ASN A N 1
ATOM 723 C CA . ASN A 1 90 ? 25.166 -12.074 -19.570 1.00 70.56 90 ASN A CA 1
ATOM 724 C C . ASN A 1 90 ? 24.469 -11.234 -18.481 1.00 70.56 90 ASN A C 1
ATOM 726 O O . ASN A 1 90 ? 24.968 -11.163 -17.367 1.00 70.56 90 ASN A O 1
ATOM 730 N N . LEU A 1 91 ? 23.347 -10.577 -18.808 1.00 67.06 91 LEU A N 1
ATOM 731 C CA . LEU A 1 91 ? 22.573 -9.716 -17.899 1.00 67.06 91 LEU A CA 1
ATOM 732 C C . LEU A 1 91 ? 21.363 -10.423 -17.249 1.00 67.06 91 LEU A C 1
ATOM 734 O O . LEU A 1 91 ? 20.521 -9.747 -16.658 1.00 67.06 91 LEU A O 1
ATOM 738 N N . LYS A 1 92 ? 21.233 -11.744 -17.413 1.00 57.44 92 LYS A N 1
ATOM 739 C CA . LYS A 1 92 ? 20.127 -12.540 -16.858 1.00 57.44 92 LYS A CA 1
ATOM 740 C C . LYS A 1 92 ? 20.394 -13.014 -15.440 1.00 57.44 92 LYS A C 1
ATOM 742 O O . LYS A 1 92 ? 21.546 -13.415 -15.178 1.00 57.44 92 LYS A O 1
#

Radius of gyration: 25.07 Å; chains: 1; bounding box: 51×32×60 Å

InterPro domains:
  IPR002514 Transposase IS3/IS911family [PF01527] (2-66)
  IPR009057 Homedomain-like superfamily [SSF46689] (2-80)

Sequence (92 aa):
MQVIKEAQETGKITLVARRYELNPNMVGRWIREYKDGKYGNLDVAGLPDLDTKELAKENEKLKTLLGEKDLEIAILRDLIKKKNPHLLKNLK

Organism: NCBI:txid2741433

Foldseek 3Di:
DVLLVVCVVVVPLPVSCVVVVHDSVVSVVVNVCVVVCVVPPPPPVPPPVPVVVVVVVVVVVVVVV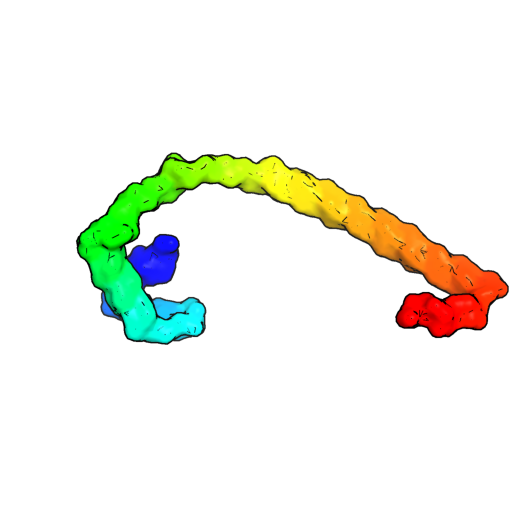VVVVVVVVVVVQVVCCVPPVVVVVVVD

Secondary structure (DSSP, 8-state):
-HHHHHHHHH--HHHHHHHTT--HHHHHHHHHHHHTTTTTT--GGGS----HHHHHHHHHHHHHHHHHHHHHHHHHHHHHHHH-GGGGGG--

pLDDT: mean 83.44, std 13.48, range [48.44, 97.69]